Protein AF-A0A1C5LN85-F1 (afdb_monomer_lite)

Radius of gyration: 13.61 Å; chains: 1; bounding box: 31×36×38 Å

pLDDT: mean 88.58, std 11.58, range [44.16, 97.0]

Structure (mmCIF, N/CA/C/O backbone):
data_AF-A0A1C5LN85-F1
#
_entry.id   AF-A0A1C5LN85-F1
#
loop_
_atom_site.group_P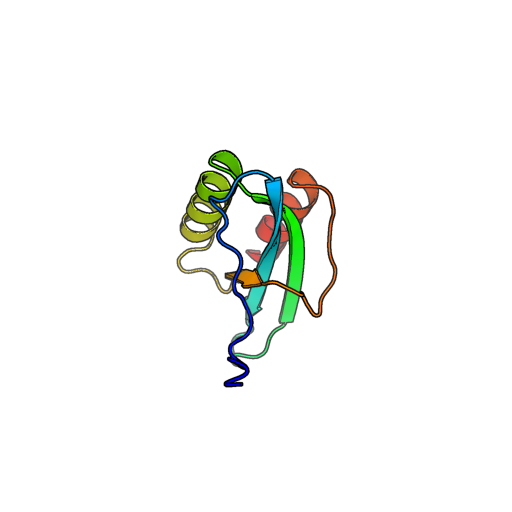DB
_atom_site.id
_atom_site.type_symbol
_atom_site.label_atom_id
_atom_site.label_alt_id
_atom_site.label_comp_id
_atom_site.label_asym_id
_atom_site.label_entity_id
_atom_site.label_seq_id
_atom_site.pdbx_PDB_ins_code
_atom_site.Cartn_x
_atom_site.Cartn_y
_atom_site.Cartn_z
_atom_site.occupancy
_atom_site.B_iso_or_equiv
_atom_site.auth_seq_id
_atom_site.auth_comp_id
_atom_site.auth_asym_id
_atom_site.auth_atom_id
_atom_site.pdbx_PDB_model_num
ATOM 1 N N . MET A 1 1 ? -1.561 -25.069 -23.387 1.00 44.66 1 MET A N 1
ATOM 2 C CA . MET A 1 1 ? -1.183 -23.746 -22.855 1.00 44.66 1 MET A CA 1
ATOM 3 C C . MET A 1 1 ? -1.828 -23.645 -21.488 1.00 44.66 1 MET A C 1
ATOM 5 O O . MET A 1 1 ? -3.047 -23.605 -21.424 1.00 44.66 1 MET A O 1
ATOM 9 N N . ILE A 1 2 ? -1.047 -23.786 -20.417 1.00 44.16 2 ILE A N 1
ATOM 10 C CA . ILE A 1 2 ? -1.565 -23.614 -19.055 1.00 44.16 2 ILE A CA 1
ATOM 11 C C . ILE A 1 2 ? -1.554 -22.106 -18.826 1.00 44.16 2 ILE A C 1
ATOM 13 O O . ILE A 1 2 ? -0.481 -21.511 -18.767 1.00 44.16 2 ILE A O 1
ATOM 17 N N . ILE A 1 3 ? -2.732 -21.489 -18.830 1.00 49.59 3 ILE A N 1
ATOM 18 C CA . ILE A 1 3 ? -2.885 -20.107 -18.388 1.00 49.59 3 ILE A CA 1
ATOM 19 C C . ILE A 1 3 ? -2.826 -20.189 -16.865 1.00 49.59 3 ILE A C 1
ATOM 21 O O . ILE A 1 3 ? -3.640 -20.867 -16.244 1.00 49.59 3 ILE A O 1
ATOM 25 N N . ASP A 1 4 ? -1.776 -19.625 -16.276 1.00 51.53 4 ASP A N 1
ATOM 26 C CA . ASP A 1 4 ? -1.684 -19.499 -14.829 1.00 51.53 4 ASP A CA 1
ATOM 27 C C . ASP A 1 4 ? -2.610 -18.341 -14.430 1.00 51.53 4 ASP A C 1
ATOM 29 O O . ASP A 1 4 ? -2.256 -17.175 -14.567 1.00 51.53 4 ASP A O 1
ATOM 33 N N . ASP A 1 5 ? -3.837 -18.667 -14.017 1.00 57.22 5 ASP A N 1
ATOM 34 C CA . ASP A 1 5 ? -4.866 -17.713 -13.568 1.00 57.22 5 ASP A CA 1
ATOM 35 C C . ASP A 1 5 ? -4.544 -17.070 -12.204 1.00 57.22 5 ASP A C 1
ATOM 37 O O . ASP A 1 5 ? -5.392 -16.401 -11.604 1.00 57.22 5 ASP A O 1
ATOM 41 N N . ARG A 1 6 ? -3.336 -17.272 -11.654 1.00 60.25 6 ARG A N 1
ATOM 42 C CA . ARG A 1 6 ? -2.950 -16.560 -10.437 1.00 60.25 6 ARG A CA 1
ATOM 43 C C . ARG A 1 6 ? -2.741 -15.090 -10.790 1.00 60.25 6 ARG A C 1
ATOM 45 O O . ARG A 1 6 ? -1.944 -14.789 -11.679 1.00 60.25 6 ARG A O 1
ATOM 52 N N . PRO A 1 7 ? -3.415 -14.164 -10.085 1.00 64.38 7 PRO A N 1
ATOM 53 C CA . PRO A 1 7 ? -3.193 -12.750 -10.304 1.00 64.38 7 PRO A CA 1
ATOM 54 C C . PRO A 1 7 ? -1.710 -12.460 -10.089 1.00 64.38 7 PRO A C 1
ATOM 56 O O . PRO A 1 7 ? -1.167 -12.733 -9.016 1.00 64.38 7 PRO A O 1
ATOM 59 N N . TYR A 1 8 ? -1.058 -11.948 -11.132 1.00 73.00 8 TYR A N 1
ATOM 60 C CA . TYR A 1 8 ? 0.324 -11.501 -11.066 1.00 73.00 8 TYR A CA 1
ATOM 61 C C . TYR A 1 8 ? 0.458 -10.504 -9.910 1.00 73.00 8 TYR A C 1
ATOM 63 O O . TYR A 1 8 ? -0.255 -9.502 -9.860 1.00 73.00 8 TYR A O 1
ATOM 71 N N . ILE A 1 9 ? 1.339 -10.790 -8.953 1.00 77.31 9 ILE A N 1
ATOM 72 C CA . ILE A 1 9 ? 1.705 -9.833 -7.909 1.00 77.31 9 ILE A CA 1
ATOM 73 C C . ILE A 1 9 ? 3.048 -9.248 -8.341 1.00 77.31 9 ILE A C 1
ATOM 75 O O . ILE A 1 9 ? 4.029 -9.993 -8.357 1.00 77.31 9 ILE A O 1
ATOM 79 N N . PRO A 1 10 ? 3.109 -7.958 -8.711 1.00 81.19 10 PRO A N 1
ATOM 80 C CA . PRO A 1 10 ? 4.351 -7.369 -9.178 1.00 81.19 10 PRO A CA 1
ATOM 81 C C . PRO A 1 10 ? 5.387 -7.329 -8.054 1.00 81.19 10 PRO A C 1
ATOM 83 O O . PRO A 1 10 ? 5.052 -7.011 -6.907 1.00 81.19 10 PRO A O 1
ATOM 86 N N . ASP A 1 11 ? 6.645 -7.618 -8.392 1.00 85.44 11 ASP A N 1
ATOM 87 C CA . ASP A 1 11 ? 7.762 -7.471 -7.463 1.00 85.44 11 ASP A CA 1
ATOM 88 C C . ASP A 1 11 ? 8.021 -5.973 -7.206 1.00 85.44 11 ASP A C 1
ATOM 90 O O . ASP A 1 11 ? 8.350 -5.234 -8.139 1.00 85.44 11 ASP A O 1
ATOM 94 N N . PRO A 1 12 ? 7.878 -5.483 -5.959 1.00 87.62 12 PRO A N 1
ATOM 95 C CA . PRO A 1 12 ? 8.151 -4.087 -5.638 1.00 87.62 12 PRO A CA 1
ATOM 96 C C . PRO A 1 12 ? 9.626 -3.701 -5.780 1.00 87.62 12 PRO A C 1
ATOM 98 O O . PRO A 1 12 ? 9.918 -2.508 -5.841 1.00 87.62 12 PRO A O 1
ATOM 101 N N . GLY A 1 13 ? 10.548 -4.668 -5.787 1.00 88.12 13 GLY A N 1
ATOM 102 C CA . GLY A 1 13 ? 11.980 -4.443 -5.965 1.00 88.12 13 GLY A CA 1
ATOM 103 C C . GLY A 1 13 ? 12.401 -4.289 -7.426 1.00 88.12 13 GLY A C 1
ATOM 104 O O . GLY A 1 13 ? 13.475 -3.746 -7.688 1.00 88.12 13 GLY A O 1
ATOM 105 N N . GLU A 1 14 ? 11.567 -4.717 -8.376 1.00 89.25 14 GLU A N 1
ATOM 106 C CA . GLU A 1 14 ? 11.900 -4.663 -9.797 1.00 89.25 14 GLU A CA 1
ATOM 107 C C . GLU A 1 14 ? 11.840 -3.225 -10.320 1.00 89.25 14 GLU A C 1
ATOM 109 O O . GLU A 1 14 ? 10.806 -2.551 -10.296 1.00 89.25 14 GLU A O 1
ATOM 114 N N . LEU A 1 15 ? 12.989 -2.735 -10.782 1.00 88.44 15 LEU A N 1
ATOM 115 C CA . LEU A 1 15 ? 13.150 -1.343 -11.172 1.00 88.44 15 LEU A CA 1
ATOM 116 C C . LEU A 1 15 ? 12.359 -1.030 -12.446 1.00 88.44 15 LEU A C 1
ATOM 118 O O . LEU A 1 15 ? 12.491 -1.708 -13.459 1.00 88.44 15 LEU A O 1
ATOM 122 N N . GLY A 1 16 ? 11.568 0.042 -12.405 1.00 78.69 16 GLY A N 1
ATOM 123 C CA . GLY A 1 16 ? 10.802 0.517 -13.562 1.00 78.69 16 GLY A CA 1
ATOM 124 C C . GLY A 1 16 ? 9.433 -0.144 -13.744 1.00 78.69 16 GLY A C 1
ATOM 125 O O . GLY A 1 16 ? 8.627 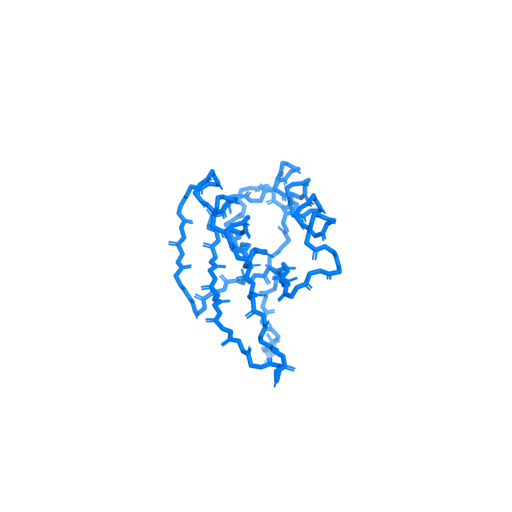0.368 -14.524 1.00 78.69 16 GLY A O 1
ATOM 126 N N . ASN A 1 17 ? 9.110 -1.189 -12.976 1.00 85.50 17 ASN A N 1
ATOM 127 C CA . ASN A 1 17 ? 7.767 -1.760 -12.975 1.00 85.50 17 ASN A CA 1
ATOM 128 C C . ASN A 1 17 ? 6.781 -0.845 -12.258 1.00 85.50 17 ASN A C 1
ATOM 130 O O . ASN A 1 17 ? 7.048 -0.345 -11.170 1.00 85.50 17 ASN A O 1
ATOM 134 N N . ILE A 1 18 ? 5.615 -0.624 -12.855 1.00 88.50 18 ILE A N 1
ATOM 135 C CA . ILE A 1 18 ? 4.534 0.086 -12.175 1.00 88.50 18 ILE A CA 1
ATOM 136 C C . ILE A 1 18 ? 3.880 -0.892 -11.207 1.00 88.50 18 ILE A C 1
ATOM 138 O O . ILE A 1 18 ? 3.395 -1.944 -11.616 1.00 88.50 18 ILE A O 1
ATOM 142 N N . ILE A 1 19 ? 3.834 -0.516 -9.935 1.00 91.12 19 ILE A N 1
ATOM 143 C CA . ILE A 1 19 ? 3.166 -1.287 -8.895 1.00 91.12 19 ILE A CA 1
ATOM 144 C C . ILE A 1 19 ? 2.096 -0.442 -8.215 1.00 91.12 19 ILE A C 1
ATOM 146 O O . ILE A 1 19 ? 2.169 0.794 -8.192 1.00 91.12 19 ILE A O 1
ATOM 150 N N . TYR A 1 20 ? 1.133 -1.120 -7.593 1.00 94.12 20 TYR A N 1
ATOM 151 C CA . TYR A 1 20 ? 0.136 -0.469 -6.758 1.00 94.12 20 TYR A CA 1
ATOM 152 C C . TYR A 1 20 ? 0.269 -0.911 -5.307 1.00 94.12 20 TYR A C 1
ATOM 154 O O . TYR A 1 20 ? -0.020 -2.054 -4.951 1.00 94.12 20 TYR A O 1
ATOM 162 N N . VAL A 1 21 ? 0.677 0.021 -4.447 1.00 95.31 21 VAL A N 1
ATOM 163 C CA . VAL A 1 21 ? 0.706 -0.194 -2.998 1.00 95.31 21 VAL A CA 1
ATOM 164 C C . VAL A 1 21 ? -0.656 0.170 -2.435 1.00 95.31 21 VAL A C 1
ATOM 166 O O . VAL A 1 21 ? -1.070 1.323 -2.461 1.00 95.31 21 VAL A O 1
ATOM 169 N N . THR A 1 22 ? -1.369 -0.819 -1.923 1.00 96.12 22 THR A N 1
ATOM 170 C CA . THR A 1 22 ? -2.716 -0.678 -1.367 1.00 96.12 22 THR A CA 1
ATOM 171 C C . THR A 1 22 ? -2.669 -0.554 0.152 1.00 96.12 22 THR A C 1
ATOM 173 O O . THR A 1 22 ? -1.937 -1.278 0.825 1.00 96.12 22 THR A O 1
ATOM 176 N N . ALA A 1 23 ? -3.486 0.343 0.699 1.00 96.56 23 ALA A N 1
ATOM 177 C CA . ALA A 1 23 ? -3.778 0.436 2.122 1.00 96.56 23 ALA A CA 1
ATOM 178 C C . ALA A 1 23 ? -5.273 0.200 2.358 1.00 96.56 23 ALA A C 1
ATOM 180 O O . ALA A 1 23 ? -6.125 0.864 1.761 1.00 96.56 23 ALA A O 1
ATOM 181 N N . GLN A 1 24 ? -5.601 -0.730 3.254 1.00 95.94 24 GLN A N 1
ATOM 182 C CA . GLN A 1 24 ? -6.976 -1.132 3.540 1.00 95.94 24 GLN A CA 1
ATOM 183 C C . GLN A 1 24 ? -7.290 -1.028 5.035 1.00 95.94 24 GLN A C 1
ATOM 185 O O . GLN A 1 24 ? -6.722 -1.772 5.825 1.00 95.94 24 GLN A O 1
ATOM 190 N N . LYS A 1 25 ? -8.244 -0.171 5.424 1.00 95.44 25 LYS A N 1
ATOM 191 C CA . LYS A 1 25 ? -8.774 -0.096 6.799 1.00 95.44 25 LYS A CA 1
ATOM 192 C C . LYS A 1 25 ? -9.913 -1.096 6.972 1.00 95.44 25 LYS A C 1
ATOM 194 O O . LYS A 1 25 ? -10.911 -1.024 6.248 1.00 95.44 25 LYS A O 1
ATOM 199 N N . ARG A 1 26 ? -9.798 -1.990 7.951 1.00 92.88 26 ARG A N 1
ATOM 200 C CA . ARG A 1 26 ? -10.855 -2.924 8.362 1.00 92.88 26 ARG A CA 1
ATOM 201 C C . ARG A 1 26 ? -11.624 -2.365 9.560 1.00 92.88 26 ARG A C 1
ATOM 203 O O . ARG A 1 26 ? -11.055 -1.749 10.455 1.00 92.88 26 ARG A O 1
ATOM 210 N N . GLY A 1 27 ? -12.940 -2.544 9.568 1.00 89.94 27 GLY A N 1
ATOM 211 C CA . GLY A 1 27 ? -13.777 -2.280 10.738 1.00 89.94 27 GLY A CA 1
ATOM 212 C C . GLY A 1 27 ? -13.731 -3.435 11.742 1.00 89.94 27 GLY A C 1
ATOM 213 O O . GLY A 1 27 ? -13.231 -4.513 11.431 1.00 89.94 27 GLY A O 1
ATOM 214 N N . LYS A 1 28 ? -14.332 -3.239 12.924 1.00 85.94 28 LYS A N 1
ATOM 215 C CA . LYS A 1 28 ? -14.417 -4.265 13.986 1.00 85.94 28 LYS A CA 1
ATOM 216 C C . LYS A 1 28 ? -15.060 -5.581 13.521 1.00 85.94 28 LYS A C 1
ATOM 218 O O . LYS A 1 28 ? -14.706 -6.639 14.015 1.00 85.94 28 LYS A O 1
ATOM 223 N N . ASN A 1 29 ? -15.949 -5.510 12.529 1.00 88.06 29 ASN A N 1
ATOM 224 C CA . ASN A 1 29 ? -16.667 -6.662 11.979 1.00 88.06 29 ASN A CA 1
ATOM 225 C C . ASN A 1 29 ? -15.928 -7.303 10.784 1.00 88.06 29 ASN A C 1
ATOM 227 O O . ASN A 1 29 ? -16.541 -8.020 10.005 1.00 88.06 29 ASN A O 1
ATOM 231 N N . GLY A 1 30 ? -14.654 -6.966 10.548 1.00 83.69 30 GLY A N 1
ATOM 232 C CA . GLY A 1 30 ? -13.856 -7.479 9.424 1.00 83.69 30 GLY A CA 1
ATOM 233 C C . GLY A 1 30 ? -14.097 -6.788 8.075 1.00 83.69 30 GLY A C 1
ATOM 234 O O . GLY A 1 30 ? -13.232 -6.845 7.203 1.00 83.69 30 GLY A O 1
ATOM 235 N N . ASN A 1 31 ? -15.212 -6.067 7.915 1.00 90.56 31 ASN A N 1
ATOM 236 C CA . ASN A 1 31 ? -15.548 -5.360 6.675 1.00 90.56 31 ASN A CA 1
ATOM 237 C C . ASN A 1 31 ? -14.533 -4.267 6.318 1.00 90.56 31 ASN A C 1
ATOM 239 O O . ASN A 1 31 ? -14.075 -3.510 7.181 1.00 90.56 31 ASN A O 1
ATOM 243 N N . VAL A 1 32 ? -14.251 -4.124 5.023 1.00 90.94 32 VAL A N 1
ATOM 244 C CA . VAL A 1 32 ? -13.419 -3.038 4.494 1.00 90.94 32 VAL A CA 1
ATOM 245 C C . VAL A 1 32 ? -14.164 -1.713 4.631 1.00 90.94 32 VAL A C 1
ATOM 247 O O . VAL A 1 32 ? -15.245 -1.539 4.081 1.00 90.94 32 VAL A O 1
ATOM 250 N N . LYS A 1 33 ? -13.593 -0.772 5.386 1.00 93.06 33 LYS A N 1
ATOM 251 C CA . LYS A 1 33 ? -14.155 0.574 5.586 1.00 93.06 33 LYS A CA 1
ATOM 252 C C . LYS A 1 33 ? -13.609 1.584 4.590 1.00 93.06 33 LYS A C 1
ATOM 254 O O . LYS A 1 33 ? -14.323 2.498 4.197 1.00 93.06 33 LYS A O 1
ATOM 259 N N . LYS A 1 34 ? -12.334 1.448 4.232 1.00 93.69 34 LYS A N 1
ATOM 260 C CA . LYS A 1 34 ? -11.662 2.313 3.264 1.00 93.69 34 LYS A CA 1
ATOM 261 C C . LYS A 1 34 ? -10.522 1.552 2.603 1.00 93.69 34 LYS A C 1
ATOM 263 O O . LYS A 1 34 ? -9.809 0.816 3.287 1.00 93.69 34 LYS A O 1
ATOM 268 N N . ARG A 1 35 ? -10.347 1.757 1.302 1.00 95.69 35 ARG A N 1
ATOM 269 C CA . ARG A 1 35 ? -9.241 1.225 0.508 1.00 95.69 35 ARG A CA 1
ATOM 270 C C . ARG A 1 35 ? -8.716 2.338 -0.395 1.00 95.69 35 ARG A C 1
ATOM 272 O O . ARG A 1 35 ? -9.515 3.098 -0.932 1.00 95.69 35 ARG A O 1
ATOM 279 N N . ILE A 1 36 ? -7.401 2.443 -0.509 1.00 96.50 36 ILE A N 1
ATOM 280 C CA . ILE A 1 36 ? -6.717 3.380 -1.401 1.00 96.50 36 ILE A CA 1
ATOM 281 C C . ILE A 1 36 ? -5.442 2.728 -1.922 1.00 96.50 36 ILE A C 1
ATOM 283 O O . ILE A 1 36 ? -4.846 1.908 -1.220 1.00 96.50 36 ILE A O 1
ATOM 287 N N . ALA A 1 37 ? -5.020 3.094 -3.124 1.00 97.00 37 ALA A N 1
ATOM 288 C CA . ALA A 1 37 ? -3.792 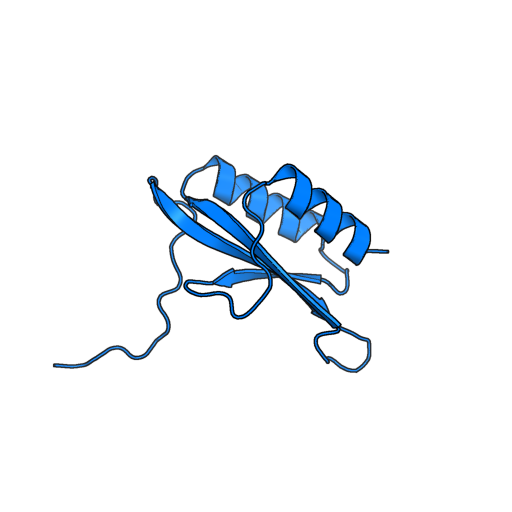2.626 -3.739 1.00 97.00 37 ALA A CA 1
ATOM 289 C C . ALA A 1 37 ? -2.876 3.792 -4.121 1.00 97.00 37 ALA A C 1
ATOM 291 O O . ALA A 1 37 ? -3.339 4.860 -4.506 1.00 97.00 37 ALA A O 1
ATOM 292 N N . LEU A 1 38 ? -1.570 3.571 -4.046 1.00 96.69 38 LEU A N 1
ATOM 293 C CA . LEU A 1 38 ? -0.538 4.437 -4.601 1.00 96.69 38 LEU A CA 1
ATOM 294 C C . LEU A 1 38 ? 0.043 3.766 -5.839 1.00 96.69 38 LEU A C 1
ATOM 296 O O . LEU A 1 38 ? 0.549 2.650 -5.736 1.00 96.69 38 LEU A O 1
ATOM 300 N N . ARG A 1 39 ? 0.013 4.463 -6.976 1.00 94.88 39 ARG A N 1
ATOM 301 C CA . ARG A 1 39 ? 0.767 4.069 -8.170 1.00 94.88 39 ARG A CA 1
ATOM 302 C C . ARG A 1 39 ? 2.201 4.578 -8.043 1.00 94.88 39 ARG A C 1
ATOM 304 O O . ARG A 1 39 ? 2.409 5.786 -7.968 1.00 94.88 39 ARG A O 1
ATOM 311 N N . ILE A 1 40 ? 3.175 3.675 -8.036 1.00 93.56 40 ILE A N 1
ATOM 312 C CA . ILE A 1 40 ? 4.599 4.010 -7.899 1.00 93.56 40 ILE A CA 1
ATOM 313 C C . ILE A 1 40 ? 5.451 3.063 -8.749 1.00 93.56 40 ILE A C 1
ATOM 315 O O . ILE A 1 40 ? 5.006 1.974 -9.104 1.00 93.56 40 ILE A O 1
ATOM 319 N N . PHE A 1 41 ? 6.662 3.487 -9.103 1.00 92.44 41 PHE A N 1
ATOM 320 C CA . PHE A 1 41 ? 7.641 2.607 -9.736 1.00 92.44 41 PHE A CA 1
ATOM 321 C C . PHE A 1 41 ? 8.313 1.710 -8.693 1.00 92.44 41 PHE A C 1
ATOM 323 O O . PHE A 1 41 ? 8.613 2.158 -7.588 1.00 92.44 41 PHE A O 1
ATOM 330 N N . GLY A 1 42 ? 8.556 0.453 -9.040 1.00 91.69 42 GLY A N 1
ATOM 331 C CA . GLY A 1 42 ? 9.347 -0.474 -8.247 1.00 91.69 42 GLY A CA 1
ATOM 332 C C . GLY A 1 42 ? 10.817 -0.055 -8.172 1.00 91.69 42 GLY A C 1
ATOM 333 O O . GLY A 1 42 ? 11.312 0.745 -8.973 1.00 91.69 42 GLY A O 1
ATOM 334 N N . GLY A 1 43 ? 11.494 -0.571 -7.153 1.00 93.25 43 GLY A N 1
ATOM 335 C CA . GLY A 1 43 ? 12.876 -0.273 -6.800 1.00 93.25 43 GLY A CA 1
ATOM 336 C C . GLY A 1 43 ? 13.081 -0.225 -5.284 1.00 93.25 43 GLY A C 1
ATOM 337 O O . GLY A 1 43 ? 12.131 -0.298 -4.502 1.00 93.25 43 GLY A O 1
ATOM 338 N N . THR A 1 44 ? 14.332 -0.056 -4.854 1.00 93.94 44 THR A N 1
ATOM 339 C CA . THR A 1 44 ? 14.729 -0.105 -3.434 1.00 93.94 44 THR A CA 1
ATOM 340 C C . THR A 1 44 ? 13.927 0.848 -2.545 1.00 93.94 44 THR A C 1
ATOM 342 O O . THR A 1 44 ? 13.412 0.427 -1.513 1.00 93.94 44 THR A O 1
ATOM 345 N N . HIS A 1 45 ? 13.736 2.101 -2.978 1.00 92.38 45 HIS A N 1
ATOM 346 C CA . HIS A 1 45 ? 12.931 3.098 -2.248 1.00 92.38 45 HIS A CA 1
ATOM 347 C C . HIS A 1 45 ? 11.505 2.601 -1.972 1.00 92.38 45 HIS A C 1
ATOM 349 O O . HIS A 1 45 ? 10.965 2.768 -0.879 1.00 92.38 45 HIS A O 1
ATOM 355 N N . THR A 1 46 ? 10.896 1.943 -2.955 1.00 92.94 46 THR A N 1
ATOM 356 C CA . THR A 1 46 ? 9.528 1.434 -2.854 1.00 92.94 46 THR A CA 1
ATOM 357 C C . THR A 1 46 ? 9.435 0.264 -1.880 1.00 92.94 46 THR A C 1
ATOM 359 O O . THR A 1 46 ? 8.495 0.208 -1.084 1.00 92.94 46 THR A O 1
ATOM 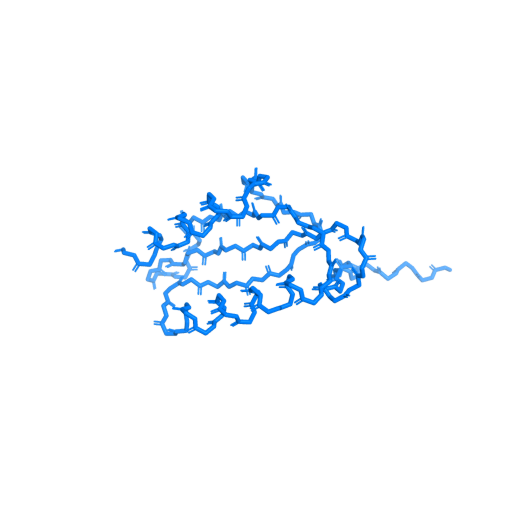362 N N . VAL A 1 47 ? 10.430 -0.628 -1.873 1.00 94.62 47 VAL A N 1
ATOM 363 C CA . VAL A 1 47 ? 10.540 -1.707 -0.879 1.00 94.62 47 VAL A CA 1
ATOM 364 C C . VAL A 1 47 ? 10.660 -1.128 0.531 1.00 94.62 47 VAL A C 1
ATOM 366 O O . VAL A 1 47 ? 9.862 -1.475 1.404 1.00 94.62 47 VAL A O 1
ATOM 369 N N . GLU A 1 48 ? 11.582 -0.186 0.741 1.00 95.81 48 GLU A N 1
ATOM 370 C CA . GLU A 1 48 ? 11.794 0.472 2.036 1.00 95.81 48 GLU A CA 1
ATOM 371 C C . GLU A 1 48 ? 10.528 1.183 2.535 1.00 95.81 48 GLU A C 1
ATOM 373 O O . GLU A 1 48 ? 10.150 1.061 3.705 1.00 95.81 48 GLU A O 1
ATOM 378 N N . MET A 1 49 ? 9.821 1.884 1.643 1.00 95.62 49 MET A N 1
ATOM 379 C CA . MET A 1 49 ? 8.548 2.532 1.954 1.00 95.62 49 MET A CA 1
ATOM 380 C C . MET A 1 49 ? 7.483 1.515 2.389 1.00 95.62 49 MET A C 1
ATOM 382 O O . MET A 1 49 ? 6.792 1.746 3.385 1.00 95.62 49 MET A O 1
ATOM 386 N N . ILE A 1 50 ? 7.332 0.395 1.671 1.00 95.31 50 ILE A N 1
ATOM 387 C CA . ILE A 1 50 ? 6.351 -0.653 2.000 1.00 95.31 50 ILE A CA 1
ATOM 388 C C . ILE A 1 50 ? 6.676 -1.288 3.353 1.00 95.31 50 ILE A C 1
ATOM 390 O O . ILE A 1 50 ? 5.776 -1.456 4.179 1.00 95.31 50 ILE A O 1
ATOM 394 N N . GLU A 1 51 ? 7.940 -1.628 3.606 1.00 96.50 51 GLU A N 1
ATOM 395 C CA . GLU A 1 51 ? 8.367 -2.189 4.889 1.00 96.50 51 GLU A CA 1
ATOM 396 C C . GLU A 1 51 ? 8.102 -1.228 6.043 1.00 96.50 51 GLU A C 1
ATOM 398 O O . GLU A 1 51 ? 7.542 -1.621 7.070 1.00 96.50 51 GLU A O 1
ATOM 403 N N . ARG A 1 52 ? 8.457 0.047 5.864 1.00 96.38 52 ARG A N 1
ATOM 404 C CA . ARG A 1 52 ? 8.193 1.089 6.852 1.00 96.38 52 ARG A CA 1
ATOM 405 C C . ARG A 1 52 ? 6.702 1.219 7.131 1.00 96.38 52 ARG A C 1
ATOM 407 O O . ARG A 1 52 ? 6.312 1.245 8.293 1.00 96.38 52 ARG A O 1
ATOM 414 N N . LEU A 1 53 ? 5.870 1.270 6.092 1.00 95.94 53 LEU A N 1
ATOM 415 C CA . LEU A 1 53 ? 4.418 1.345 6.237 1.00 95.94 53 LEU A CA 1
ATOM 416 C C . LEU A 1 53 ? 3.863 0.138 6.988 1.00 95.94 53 LEU A C 1
ATOM 418 O O . LEU A 1 53 ? 3.072 0.319 7.906 1.00 95.94 53 LEU A O 1
ATOM 422 N N . ARG A 1 54 ? 4.313 -1.077 6.655 1.00 96.25 54 ARG A N 1
ATOM 423 C CA . ARG A 1 54 ? 3.918 -2.294 7.376 1.00 96.25 54 ARG A CA 1
ATOM 424 C C . ARG A 1 54 ? 4.249 -2.192 8.861 1.00 96.25 54 ARG A C 1
ATOM 426 O O . ARG A 1 54 ? 3.361 -2.439 9.665 1.00 96.25 54 ARG A O 1
ATOM 433 N N . ARG A 1 55 ? 5.462 -1.748 9.216 1.00 96.00 55 ARG A N 1
ATOM 434 C CA . ARG A 1 55 ? 5.871 -1.532 10.617 1.00 96.00 55 ARG A CA 1
ATOM 435 C C . ARG A 1 55 ? 5.051 -0.438 11.306 1.00 96.00 55 ARG A C 1
ATOM 437 O O . ARG A 1 55 ? 4.617 -0.631 12.431 1.00 96.00 55 ARG A O 1
ATOM 444 N N . GLU A 1 56 ? 4.816 0.697 10.647 1.00 94.50 56 GLU A N 1
ATOM 445 C CA . GLU A 1 56 ? 4.034 1.810 11.214 1.00 94.50 56 GLU A CA 1
ATOM 446 C C . GLU A 1 56 ? 2.554 1.450 11.416 1.00 94.50 56 GLU A C 1
ATOM 448 O O . GLU A 1 56 ? 1.910 1.974 12.322 1.00 94.50 56 GLU A O 1
ATOM 453 N N . THR A 1 57 ? 2.008 0.572 10.571 1.00 93.44 57 THR A N 1
ATOM 454 C CA . THR A 1 57 ? 0.620 0.096 10.670 1.00 93.44 57 THR A CA 1
ATOM 455 C C . THR A 1 57 ? 0.468 -1.194 11.473 1.00 93.44 57 THR A C 1
AT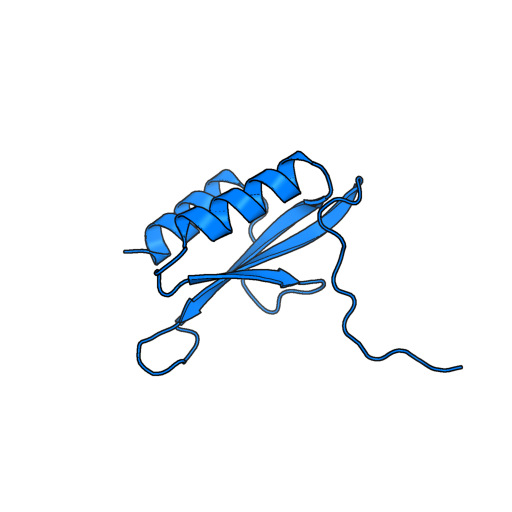OM 457 O O . THR A 1 57 ? -0.658 -1.682 11.605 1.00 93.44 57 THR A O 1
ATOM 460 N N . ASP A 1 58 ? 1.556 -1.749 12.007 1.00 92.94 58 ASP A N 1
ATOM 461 C CA . ASP A 1 58 ? 1.499 -2.974 12.796 1.00 92.94 58 ASP A CA 1
ATOM 462 C C . ASP A 1 58 ? 0.659 -2.762 14.065 1.00 92.94 58 ASP A C 1
ATOM 464 O O . ASP A 1 58 ? 0.687 -1.703 14.693 1.00 92.94 58 ASP A O 1
ATOM 468 N N . GLY A 1 59 ? -0.189 -3.738 14.388 1.00 87.75 59 GLY A N 1
ATOM 469 C CA . GLY A 1 59 ? -1.182 -3.613 15.462 1.00 87.75 59 GLY A CA 1
ATOM 470 C C . GLY A 1 59 ? -2.341 -2.637 15.188 1.00 87.75 59 GLY A C 1
ATOM 471 O O . GLY A 1 59 ? -3.237 -2.505 16.024 1.00 87.75 59 GLY A O 1
ATOM 472 N N . SER A 1 60 ? -2.380 -1.971 14.028 1.00 91.62 60 SER A N 1
ATOM 473 C CA . SER A 1 60 ? -3.513 -1.134 13.617 1.00 91.62 60 SER A CA 1
ATOM 474 C C . SER A 1 60 ? -4.578 -1.937 12.855 1.00 91.62 60 SER A C 1
ATOM 476 O O . SER A 1 60 ? -4.410 -3.104 12.510 1.00 91.62 60 SER A O 1
ATOM 478 N N . CYS A 1 61 ? -5.701 -1.290 12.533 1.00 92.69 61 CYS A N 1
ATOM 479 C CA . CYS A 1 61 ? -6.734 -1.872 11.671 1.00 92.69 61 CYS A CA 1
ATOM 480 C C . CYS A 1 61 ? -6.442 -1.719 10.164 1.00 92.69 61 CYS A C 1
ATOM 482 O O . CYS A 1 61 ? -7.346 -1.909 9.344 1.00 92.69 61 CYS A O 1
ATOM 484 N N . ILE A 1 62 ? -5.215 -1.341 9.789 1.00 95.62 62 ILE A N 1
ATOM 485 C CA . ILE A 1 62 ? -4.793 -1.127 8.402 1.00 95.62 62 ILE A CA 1
ATOM 486 C C . ILE A 1 62 ? -3.922 -2.287 7.925 1.00 95.62 62 ILE A C 1
ATOM 488 O O . ILE A 1 62 ? -3.015 -2.723 8.620 1.00 95.62 62 ILE A O 1
ATOM 492 N N . THR A 1 63 ? -4.168 -2.754 6.705 1.00 95.12 63 THR A N 1
ATOM 493 C CA . THR A 1 63 ? -3.312 -3.717 6.003 1.00 95.12 63 THR A CA 1
ATOM 494 C C . THR A 1 63 ? -2.660 -3.049 4.797 1.00 95.12 63 THR A C 1
ATOM 496 O O . THR A 1 63 ? -3.353 -2.373 4.032 1.00 95.12 63 THR A O 1
ATOM 499 N N . ILE A 1 64 ? -1.352 -3.260 4.624 1.00 96.12 64 ILE A N 1
ATOM 500 C CA . ILE A 1 64 ? -0.571 -2.794 3.472 1.00 96.12 64 ILE A CA 1
ATOM 501 C C . ILE A 1 64 ? -0.239 -3.984 2.566 1.00 96.12 64 ILE A C 1
ATOM 503 O O . ILE A 1 64 ? 0.443 -4.924 2.986 1.00 96.12 64 ILE A O 1
ATOM 507 N N . SER A 1 65 ? -0.695 -3.938 1.317 1.00 93.06 65 SER A N 1
ATOM 508 C CA . SER A 1 65 ? -0.538 -5.014 0.327 1.00 93.06 65 SER A CA 1
ATOM 509 C C . SER A 1 65 ? -0.174 -4.469 -1.050 1.00 93.06 65 SER A C 1
ATOM 511 O O . SER A 1 65 ? -0.373 -3.290 -1.322 1.00 93.06 65 SER A O 1
ATOM 513 N N . ILE A 1 66 ? 0.341 -5.320 -1.931 1.00 92.19 66 ILE A N 1
ATOM 514 C CA . ILE A 1 66 ? 0.649 -4.965 -3.321 1.00 92.19 66 ILE A CA 1
ATOM 515 C C . ILE A 1 66 ? -0.431 -5.571 -4.214 1.00 92.19 66 ILE A C 1
ATOM 517 O O . ILE A 1 66 ? -0.854 -6.701 -3.976 1.00 92.19 66 ILE A O 1
ATOM 521 N N . ALA A 1 67 ? -0.880 -4.819 -5.212 1.00 87.12 67 ALA A N 1
ATOM 522 C CA . ALA A 1 67 ? -1.813 -5.280 -6.231 1.00 87.12 67 ALA A CA 1
ATOM 523 C C . ALA A 1 67 ? -1.270 -4.952 -7.631 1.00 87.12 67 ALA A C 1
ATOM 525 O O . ALA A 1 67 ? -0.583 -3.943 -7.804 1.00 87.12 67 ALA A O 1
ATOM 526 N N . ALA A 1 68 ? -1.595 -5.785 -8.622 1.00 78.56 68 ALA A N 1
ATOM 527 C CA . ALA A 1 68 ? -1.392 -5.445 -10.032 1.00 78.56 68 ALA A CA 1
ATOM 528 C C . ALA A 1 68 ? -2.447 -4.449 -10.524 1.00 78.56 68 ALA A C 1
ATOM 530 O O . ALA A 1 68 ? -2.107 -3.474 -11.183 1.00 78.56 68 ALA A O 1
ATOM 531 N N . GLU A 1 69 ? -3.710 -4.658 -10.151 1.00 81.44 69 GLU A N 1
ATOM 532 C CA . GLU A 1 69 ? -4.829 -3.810 -10.557 1.00 81.44 69 GLU A CA 1
ATOM 533 C C . GLU A 1 69 ? -5.720 -3.529 -9.340 1.00 81.44 69 GLU A C 1
ATOM 535 O O . GLU A 1 69 ? -6.455 -4.404 -8.877 1.00 81.44 69 GLU A O 1
ATOM 540 N N . PRO A 1 70 ? -5.618 -2.338 -8.730 1.00 83.50 70 PRO A N 1
ATOM 541 C CA . PRO A 1 70 ? -6.407 -2.022 -7.554 1.00 83.50 70 PRO A CA 1
ATOM 542 C C . PRO A 1 70 ? -7.829 -1.597 -7.936 1.00 83.50 70 PRO A C 1
ATOM 544 O O . PRO A 1 70 ? -8.038 -0.555 -8.550 1.00 83.50 70 PRO A O 1
ATOM 547 N N . GLU A 1 71 ? -8.832 -2.325 -7.450 1.00 85.81 71 GLU A N 1
ATOM 548 C CA . GLU A 1 71 ? -10.243 -1.910 -7.501 1.00 85.81 71 GLU A CA 1
ATOM 549 C C . GLU A 1 71 ? -10.555 -0.843 -6.425 1.00 85.81 71 GLU A C 1
ATOM 551 O O . GLU A 1 71 ? -11.364 -1.051 -5.516 1.00 85.81 71 GLU A O 1
ATOM 556 N N . CYS A 1 72 ? -9.831 0.279 -6.429 1.00 88.56 72 CYS A N 1
ATOM 557 C CA . CYS A 1 72 ? -10.059 1.402 -5.514 1.00 88.56 72 CYS A CA 1
ATOM 558 C C . CYS A 1 72 ? -9.470 2.713 -6.045 1.00 88.56 72 CYS A C 1
ATOM 560 O O . CYS A 1 72 ? -8.834 2.748 -7.092 1.00 88.56 72 CYS A O 1
ATOM 562 N N . GLU A 1 73 ? -9.680 3.794 -5.294 1.00 92.31 73 GLU A N 1
ATOM 563 C CA . GLU A 1 73 ? -9.077 5.097 -5.567 1.00 92.31 73 GLU A CA 1
ATOM 564 C C . GLU A 1 73 ? -7.546 4.987 -5.635 1.00 92.31 73 GLU A C 1
ATOM 566 O O . GLU A 1 73 ? -6.907 4.496 -4.700 1.00 92.31 73 GLU A O 1
ATOM 571 N N . VAL A 1 74 ? -6.967 5.457 -6.741 1.00 94.38 74 VAL A N 1
ATOM 572 C CA . VAL A 1 74 ? -5.521 5.481 -6.971 1.00 94.38 74 VAL A CA 1
ATOM 573 C C . VAL A 1 74 ? -5.020 6.915 -6.872 1.00 94.38 74 VAL A C 1
ATOM 575 O O . VAL A 1 74 ? -5.487 7.789 -7.599 1.00 94.38 74 VAL A O 1
ATOM 578 N N . VAL A 1 75 ? -4.019 7.144 -6.027 1.00 94.38 75 VAL A N 1
ATOM 579 C CA . VAL A 1 75 ? -3.285 8.412 -5.956 1.00 94.38 75 VAL A CA 1
ATOM 580 C C . VAL A 1 75 ? -1.926 8.289 -6.640 1.00 94.38 75 VAL A C 1
ATOM 582 O O . VAL A 1 75 ? -1.289 7.234 -6.616 1.00 94.38 75 VAL A O 1
ATOM 585 N N . GLY A 1 76 ? -1.479 9.382 -7.262 1.00 89.88 76 GLY A N 1
ATOM 586 C CA . GLY A 1 76 ? -0.193 9.452 -7.968 1.00 89.88 76 GLY A CA 1
ATOM 587 C C . GLY A 1 76 ? 0.968 9.985 -7.124 1.00 89.88 76 GLY A C 1
ATOM 588 O O . GLY A 1 76 ? 2.113 9.933 -7.562 1.00 89.88 76 GLY A O 1
ATOM 589 N N . HIS A 1 77 ? 0.693 10.511 -5.926 1.00 93.44 77 HIS A N 1
ATOM 590 C CA . HIS A 1 77 ? 1.702 11.147 -5.081 1.00 93.44 77 HIS A CA 1
ATOM 591 C C . HIS A 1 77 ? 1.885 10.410 -3.755 1.00 93.44 77 HIS A C 1
ATOM 593 O O . HIS A 1 77 ? 0.967 10.315 -2.939 1.00 93.44 77 HIS A O 1
ATOM 599 N N . GLU A 1 78 ? 3.118 9.979 -3.485 1.00 93.94 78 GLU A N 1
ATOM 600 C CA . GLU A 1 78 ? 3.488 9.288 -2.245 1.00 93.94 78 GLU A CA 1
ATOM 601 C C . GLU A 1 78 ? 3.102 10.093 -0.995 1.00 93.94 78 GLU A C 1
ATOM 603 O O . GLU A 1 78 ? 2.464 9.579 -0.076 1.00 93.94 78 GLU A O 1
ATOM 608 N N . ARG A 1 79 ? 3.413 11.395 -0.970 1.00 94.81 79 ARG A N 1
ATOM 609 C CA . ARG A 1 79 ? 3.112 12.264 0.179 1.00 94.81 79 ARG A CA 1
ATOM 610 C C . ARG A 1 79 ? 1.618 12.306 0.510 1.00 94.81 79 ARG A C 1
ATOM 612 O O . ARG A 1 79 ? 1.248 12.384 1.684 1.00 94.81 79 ARG A O 1
ATOM 619 N N . GLU A 1 80 ? 0.768 12.285 -0.511 1.00 96.00 80 GLU A N 1
ATOM 620 C CA . GLU A 1 80 ? -0.682 12.246 -0.343 1.00 96.00 80 GLU A CA 1
ATOM 621 C C . GLU A 1 80 ? -1.124 10.903 0.236 1.00 96.00 80 GLU A C 1
ATOM 623 O O . GLU A 1 80 ? -1.830 10.876 1.248 1.00 96.00 80 GLU A O 1
ATOM 628 N N . PHE A 1 81 ? -0.624 9.802 -0.327 1.00 96.25 81 PHE A N 1
ATOM 629 C CA . PHE A 1 81 ? -0.889 8.457 0.169 1.00 96.25 81 PHE A CA 1
ATOM 630 C C . PHE A 1 81 ? -0.522 8.309 1.652 1.00 96.25 81 PHE A C 1
ATOM 632 O O . PHE A 1 81 ? -1.372 7.948 2.469 1.00 96.25 81 PHE A O 1
ATOM 639 N N . LEU A 1 82 ? 0.701 8.689 2.041 1.00 95.19 82 LEU A N 1
ATOM 640 C CA . LEU A 1 82 ? 1.166 8.625 3.431 1.00 95.19 82 LEU A CA 1
ATOM 641 C C . LEU A 1 82 ? 0.280 9.453 4.374 1.00 95.19 82 LEU A C 1
ATOM 643 O O . LEU A 1 82 ? -0.030 9.031 5.492 1.00 95.19 82 LEU A O 1
ATOM 647 N N . LYS A 1 83 ? -0.170 10.633 3.930 1.00 95.69 83 LYS A N 1
ATOM 648 C CA . LYS A 1 83 ? -1.094 11.479 4.700 1.00 95.69 83 LYS A CA 1
ATOM 649 C C . LYS A 1 83 ? -2.448 10.792 4.897 1.00 95.69 83 LYS A C 1
ATOM 651 O O . LYS A 1 83 ? -3.028 10.909 5.978 1.00 95.69 83 LYS A O 1
ATOM 656 N N . ILE A 1 84 ? -2.954 10.085 3.887 1.00 95.25 84 ILE A N 1
ATOM 657 C CA . ILE A 1 84 ? -4.222 9.350 3.964 1.00 95.25 84 ILE A CA 1
ATOM 658 C C . ILE A 1 84 ? -4.090 8.137 4.888 1.00 95.25 84 ILE A C 1
ATOM 660 O O . ILE A 1 84 ? -4.927 7.987 5.779 1.00 95.25 84 ILE A O 1
ATOM 664 N N . VAL A 1 85 ? -3.020 7.343 4.766 1.00 95.00 85 VAL A N 1
ATOM 665 C CA . VAL A 1 85 ? -2.755 6.197 5.656 1.00 95.00 85 VAL A CA 1
ATOM 666 C C . VAL A 1 85 ? -2.677 6.648 7.117 1.00 95.00 85 VAL A C 1
ATOM 668 O O . VAL A 1 85 ? -3.357 6.091 7.977 1.00 95.00 85 VAL A O 1
ATOM 671 N N . LYS A 1 86 ? -1.958 7.741 7.408 1.00 93.69 86 LYS A N 1
ATOM 672 C CA . LYS A 1 86 ? -1.898 8.308 8.768 1.00 93.69 86 LYS A CA 1
ATOM 673 C C . LYS A 1 86 ? -3.256 8.746 9.306 1.00 93.69 86 LYS A C 1
ATOM 675 O O . LYS A 1 86 ? -3.533 8.562 10.488 1.00 93.69 86 LYS A O 1
ATOM 680 N N . LYS A 1 87 ? -4.121 9.312 8.461 1.00 93.81 87 LYS A N 1
ATOM 681 C CA . LYS A 1 87 ? -5.500 9.642 8.851 1.00 93.81 87 LYS A CA 1
ATOM 682 C C . LYS A 1 87 ? -6.347 8.393 9.092 1.00 93.81 87 LYS A C 1
ATOM 684 O O . LYS A 1 87 ? -7.217 8.434 9.948 1.00 93.81 87 LYS A O 1
ATOM 689 N N . MET A 1 88 ? -6.106 7.306 8.361 1.00 93.19 88 MET A N 1
ATOM 690 C CA . MET A 1 88 ? -6.826 6.043 8.537 1.00 93.19 88 MET A CA 1
ATOM 691 C C . MET A 1 88 ? -6.501 5.356 9.870 1.00 93.19 88 MET A C 1
ATOM 693 O O . MET A 1 88 ? -7.337 4.595 10.344 1.00 93.19 88 MET A O 1
ATOM 697 N N . MET A 1 89 ? -5.335 5.611 10.474 1.00 89.25 89 MET A N 1
ATOM 698 C CA . MET A 1 89 ? -4.962 5.029 11.774 1.00 89.25 89 MET A CA 1
ATOM 699 C C . MET A 1 89 ? -5.682 5.683 12.959 1.00 89.25 89 MET A C 1
ATOM 701 O O . MET A 1 89 ? -5.775 5.075 14.020 1.00 89.25 89 MET A O 1
ATOM 705 N N . LYS A 1 90 ? -6.188 6.904 12.768 1.00 83.81 90 LYS A N 1
ATOM 706 C CA . LYS A 1 90 ? -7.047 7.600 13.730 1.00 83.81 90 LYS A CA 1
ATOM 707 C C . LYS A 1 90 ? -8.481 7.065 13.661 1.00 83.81 90 LYS A C 1
ATOM 709 O O . LYS A 1 90 ? -9.159 7.144 14.700 1.00 83.81 90 LYS A O 1
#

Secondary structure (DSSP, 8-state):
-----SPP---TTSTT-EEEEEEEEEPTTS-EEEEEEEEEE-SHHHHHHHHHHHHHTTTSSEEEEEESS-SSEEES-HHHHHHHHHHHT-

Foldseek 3Di:
DDDPPDFDFDDLADFQDWKWKKKFAADPVRDTPDMEIETDGGHDVSVVVQVVLCVVCPVARMDIGIHPDDPHHYDHDPVVVVVVSVVSRD

Sequence (90 aa):
MIIDDRPYIPDPGELGNIIYVTAQKRGKNGNVKKRIALRIFGGTHTVEMIERLRRET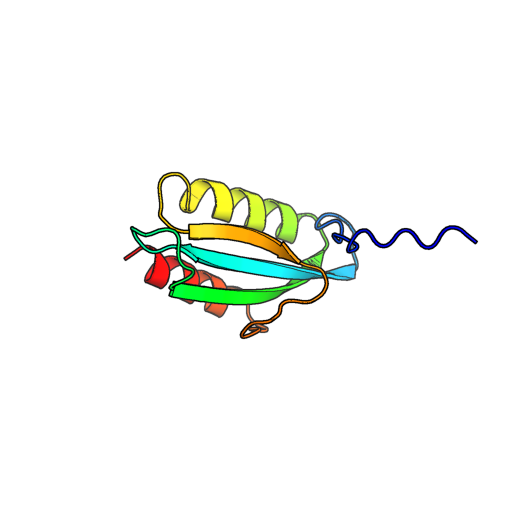DGSCITISIAAEPECEVVGHEREFLKIVKKMMK